Protein AF-A0ABD0PZM8-F1 (afdb_monomer_lite)

Foldseek 3Di:
DDFDPDQKDWDWDDDPPDPDIDIDIHGHDPDDPQQVVKAQLDCQQVNGQAIDTPQATHGDPQFDDRRRHHDLQRLQQDPVRDRLLPQADRDPSAGDGDADPVGAFDDRSSQDDPRDGDD

Sequence (119 aa):
RGCPKEKRKTFTIKPVGFKDTLQITVNFECECKCQAKTEPDSPVCHHGNGTYECGICLCNPGRLGPRCDPTEQDACTGPDKVVCSGRGDCVCGQCVCHNNDFGKVWGKSCLRYKGELCS

Organism: Cirrhinus mrigala (NCBI:txid683832)

pLDDT: mean 86.55, std 10.32, range [55.62, 97.69]

Secondary structure (DSSP, 8-state):
----SSSEEEEEE--TT-S--EEEEEE---S-GGGGG-BTT-TTTTTTSEEEETTEEEEPTTEETTTTEEPHHHHTB-TTSSBGGGSEEEETTEEEEPEETTEEEESTTS-EETTEE--

Radius of gyration: 27.92 Å; chains: 1; bounding box: 60×31×81 Å

InterPro domains:
  IPR015812 Integrin beta subunit [PTHR10082] (2-118)
  IPR032695 Integrin domain superfamily [SSF69179] (1-36)
  IPR040622 Integrin beta, epidermal growth factor-like domain 1 [PF18372] (34-63)
  IPR057073 Integrin beta, epidermal growth factor-like domain 2 [PF23105] (74-110)
  IPR057243 Integrins beta, I-EGF domain, conserved site [PS00243] (84-97)

Structure (mmCIF, N/CA/C/O backbone):
data_AF-A0ABD0PZM8-F1
#
_entry.id   AF-A0ABD0PZM8-F1
#
loop_
_atom_site.group_PDB
_atom_site.id
_atom_site.type_symbol
_atom_site.label_atom_id
_atom_site.label_alt_id
_atom_site.label_comp_id
_atom_site.label_asym_id
_atom_site.label_entity_id
_atom_site.label_seq_id
_atom_site.pdbx_PDB_ins_code
_atom_site.Cartn_x
_atom_site.Cartn_y
_atom_site.Cartn_z
_atom_site.occupancy
_atom_site.B_iso_or_equiv
_atom_site.auth_seq_id
_atom_site.auth_comp_id
_atom_site.auth_asym_id
_atom_site.auth_atom_id
_atom_site.pdbx_PDB_model_num
ATOM 1 N N . ARG A 1 1 ? -17.083 9.825 12.835 1.00 55.62 1 ARG A N 1
ATOM 2 C CA . ARG A 1 1 ? -17.409 8.431 12.444 1.00 55.62 1 ARG A CA 1
ATOM 3 C C . ARG A 1 1 ? -16.140 7.844 11.848 1.00 55.62 1 ARG A C 1
ATOM 5 O O . ARG A 1 1 ? -15.642 8.435 10.906 1.00 55.62 1 ARG A O 1
ATOM 12 N N . GLY A 1 2 ? -15.561 6.805 12.438 1.00 82.50 2 GLY A N 1
ATOM 13 C CA . GLY A 1 2 ? -14.290 6.239 11.979 1.00 82.50 2 GLY A CA 1
ATOM 14 C C . GLY A 1 2 ? -13.757 5.205 12.962 1.00 82.50 2 GLY A C 1
ATOM 15 O O . GLY A 1 2 ? -14.276 5.104 14.076 1.00 82.50 2 GLY A O 1
ATOM 16 N N . CYS A 1 3 ? -12.744 4.448 12.545 1.00 91.38 3 CYS A N 1
ATOM 17 C CA . CYS A 1 3 ? -12.079 3.496 13.422 1.00 91.38 3 CYS A CA 1
ATOM 18 C C . CYS A 1 3 ? -11.283 4.236 14.517 1.00 91.38 3 CYS A C 1
ATOM 20 O O . CYS A 1 3 ? -10.433 5.067 14.182 1.00 91.38 3 CYS A O 1
ATOM 22 N N . PRO A 1 4 ? -11.536 3.985 15.813 1.00 92.94 4 PRO A N 1
ATOM 23 C CA . PRO A 1 4 ? -10.731 4.559 16.884 1.00 92.94 4 PRO A CA 1
ATOM 24 C C . PRO A 1 4 ? -9.320 3.956 16.902 1.00 92.94 4 PRO A C 1
ATOM 26 O O . PRO A 1 4 ? -9.134 2.781 16.603 1.00 92.94 4 PRO A O 1
ATOM 29 N N . LYS A 1 5 ? -8.326 4.751 17.329 1.00 90.12 5 LYS A N 1
ATOM 30 C CA . LYS A 1 5 ? -6.940 4.273 17.521 1.00 90.12 5 LYS A CA 1
ATOM 31 C C . LYS A 1 5 ? -6.863 3.088 18.489 1.00 90.12 5 LYS A C 1
ATOM 33 O O . LYS A 1 5 ? -6.037 2.199 18.331 1.00 90.12 5 LYS A O 1
ATOM 38 N N . GLU A 1 6 ? -7.726 3.095 19.499 1.00 92.69 6 GLU A N 1
ATOM 39 C CA . GLU A 1 6 ? -7.807 2.053 20.513 1.00 92.69 6 GLU A CA 1
ATOM 40 C C . GLU A 1 6 ? -8.884 1.037 20.111 1.00 92.69 6 GLU A C 1
ATOM 42 O O . GLU A 1 6 ? -10.079 1.342 20.135 1.00 92.69 6 GLU A O 1
ATOM 47 N N . LYS A 1 7 ? -8.456 -0.168 19.716 1.00 92.69 7 LYS A N 1
ATOM 48 C CA . LYS A 1 7 ? -9.346 -1.220 19.190 1.00 92.69 7 LYS A CA 1
ATOM 49 C C . LYS A 1 7 ? -10.237 -1.868 20.244 1.00 92.69 7 LYS A C 1
ATOM 51 O O . LYS A 1 7 ? -11.181 -2.566 19.893 1.00 92.69 7 LYS A O 1
ATOM 56 N N . ARG A 1 8 ? -9.959 -1.654 21.526 1.00 95.69 8 ARG A N 1
ATOM 57 C CA . ARG A 1 8 ? -10.748 -2.200 22.624 1.00 95.69 8 ARG A CA 1
ATOM 58 C C . ARG A 1 8 ? -11.011 -1.107 23.635 1.00 95.69 8 ARG A C 1
ATOM 60 O O . ARG A 1 8 ? -10.074 -0.503 24.141 1.00 95.69 8 ARG A O 1
ATOM 67 N N . LYS A 1 9 ? -12.280 -0.879 23.949 1.00 94.88 9 LYS A N 1
ATOM 68 C CA . LYS A 1 9 ? -12.688 0.050 25.001 1.00 94.88 9 LYS A CA 1
ATOM 69 C C . LYS A 1 9 ? -13.611 -0.642 25.968 1.00 94.88 9 LYS A C 1
ATOM 71 O O . LYS A 1 9 ? -14.481 -1.404 25.564 1.00 94.88 9 LYS A O 1
ATOM 76 N N . THR A 1 10 ? -13.426 -0.342 27.240 1.00 97.12 10 THR A N 1
ATOM 77 C CA . THR A 1 10 ? -14.295 -0.844 28.293 1.00 97.12 10 THR A CA 1
ATOM 78 C C . THR A 1 10 ? -14.856 0.337 29.057 1.00 97.12 10 THR A C 1
ATOM 80 O O . THR A 1 10 ? -14.107 1.229 29.448 1.00 97.12 10 THR A O 1
ATOM 83 N N . PHE A 1 11 ? -16.169 0.355 29.247 1.00 95.50 11 PHE A N 1
ATOM 84 C CA . PHE A 1 11 ? -16.848 1.364 30.049 1.00 95.50 11 PHE A CA 1
ATOM 85 C C . PHE A 1 11 ? -17.912 0.710 30.922 1.00 95.50 11 PHE A C 1
ATOM 87 O O . PHE A 1 11 ? -18.333 -0.419 30.670 1.00 95.50 11 PHE A O 1
ATOM 94 N N . THR A 1 12 ? -18.337 1.427 31.955 1.00 96.75 12 THR A N 1
ATOM 95 C CA . THR A 1 12 ? -19.248 0.894 32.965 1.00 96.75 12 THR A CA 1
ATOM 96 C C . THR A 1 12 ? -20.512 1.731 33.018 1.00 96.75 12 THR A C 1
ATOM 98 O O . THR A 1 12 ? -20.449 2.956 33.100 1.00 96.75 12 THR A O 1
ATOM 101 N N . ILE A 1 13 ? -21.659 1.063 33.010 1.00 96.31 13 ILE A N 1
ATOM 102 C CA . ILE A 1 13 ? -22.956 1.667 33.295 1.00 96.31 13 ILE A CA 1
ATOM 103 C C . ILE A 1 13 ? -23.306 1.313 34.736 1.00 96.31 13 ILE A C 1
ATOM 105 O O . ILE A 1 13 ? -23.375 0.138 35.101 1.00 96.31 13 ILE A O 1
ATOM 109 N N . LYS A 1 14 ? -23.502 2.339 35.564 1.00 96.94 14 LYS A N 1
ATOM 110 C CA . LYS A 1 14 ? -23.854 2.189 36.975 1.00 96.94 14 LYS A CA 1
ATOM 111 C C . LYS A 1 14 ? -25.086 3.039 37.307 1.00 96.94 14 LYS A C 1
ATOM 113 O O . LYS A 1 14 ? -25.004 4.260 37.165 1.00 96.94 14 LYS A O 1
ATOM 118 N N . PRO A 1 15 ? -26.199 2.437 37.761 1.00 95.81 15 PRO A N 1
ATOM 119 C CA . PRO A 1 15 ? -27.338 3.194 38.258 1.00 95.81 15 PRO A CA 1
ATOM 120 C C . PRO A 1 15 ? -27.022 3.835 39.614 1.00 95.81 15 PRO A C 1
ATOM 122 O O . PRO A 1 15 ? -26.344 3.259 40.468 1.00 95.81 15 PRO A O 1
ATOM 125 N N . VAL A 1 16 ? -27.519 5.053 39.815 1.00 95.00 16 VAL A N 1
ATOM 126 C CA . VAL A 1 16 ? -27.320 5.795 41.065 1.00 95.00 16 VAL A CA 1
ATOM 127 C C . VAL A 1 16 ? -28.060 5.083 42.201 1.00 95.00 16 VAL A C 1
ATOM 129 O O . VAL A 1 16 ? -29.218 4.709 42.048 1.00 95.00 16 VAL A O 1
ATOM 132 N N . GLY A 1 17 ? -27.390 4.886 43.339 1.00 93.12 17 GLY A N 1
ATOM 133 C CA . GLY A 1 17 ? -27.976 4.249 44.526 1.00 93.12 17 GLY A CA 1
ATOM 134 C C . GLY A 1 17 ? -27.887 2.718 44.570 1.00 93.12 17 GLY A C 1
ATOM 135 O O . GLY A 1 17 ? -28.240 2.134 45.589 1.00 93.12 17 GLY A O 1
ATOM 136 N N . PHE A 1 18 ? -27.358 2.067 43.529 1.00 93.81 18 PHE A N 1
ATOM 137 C CA . PHE A 1 18 ? -27.159 0.614 43.493 1.00 93.81 18 PHE A CA 1
ATOM 138 C C . PHE A 1 18 ? -25.669 0.248 43.513 1.00 93.81 18 PHE A C 1
ATOM 140 O O . PHE A 1 18 ? -24.808 0.993 43.030 1.00 93.81 18 PHE A O 1
ATOM 147 N N . LYS A 1 19 ? -25.348 -0.908 44.112 1.00 92.88 19 LYS A N 1
ATOM 148 C CA . LYS A 1 19 ? -23.974 -1.441 44.131 1.00 92.88 19 LYS A CA 1
ATOM 149 C C . LYS A 1 19 ? -23.592 -2.090 42.805 1.00 92.88 19 LYS A C 1
ATOM 151 O O . LYS A 1 19 ? -22.420 -2.028 42.441 1.00 92.88 19 LYS A O 1
ATOM 156 N N . ASP A 1 20 ? -24.570 -2.663 42.112 1.00 94.56 20 ASP A N 1
ATOM 157 C CA . ASP A 1 20 ? -24.360 -3.390 40.867 1.00 94.56 20 ASP A CA 1
ATOM 158 C C . ASP A 1 20 ? -23.844 -2.479 39.752 1.00 94.56 20 ASP A C 1
ATOM 160 O O . ASP A 1 20 ? -24.169 -1.290 39.665 1.00 94.56 20 ASP A O 1
ATOM 164 N N . THR A 1 21 ? -23.017 -3.055 38.886 1.00 95.44 21 THR A N 1
ATOM 165 C CA . THR A 1 21 ? -22.404 -2.376 37.748 1.00 95.44 21 THR A CA 1
ATOM 166 C C . THR A 1 21 ? -22.432 -3.282 36.527 1.00 95.44 21 THR A C 1
ATOM 168 O O . THR A 1 21 ? -22.203 -4.486 36.620 1.00 95.44 21 THR A O 1
ATOM 171 N N . LEU A 1 22 ? -22.688 -2.696 35.358 1.00 96.19 22 LEU A N 1
ATOM 172 C CA . LEU A 1 22 ? -22.571 -3.383 34.078 1.00 96.19 22 LEU A CA 1
ATOM 173 C C . LEU A 1 22 ? -21.308 -2.900 33.374 1.00 96.19 22 LEU A C 1
ATOM 175 O O . LEU A 1 22 ? -21.210 -1.728 33.018 1.00 96.19 22 LEU A O 1
ATOM 179 N N . GLN A 1 23 ? -20.359 -3.800 33.148 1.00 96.88 23 GLN A N 1
ATOM 180 C CA . GLN A 1 23 ? -19.144 -3.507 32.398 1.00 96.88 23 GLN A CA 1
ATOM 181 C C . GLN A 1 23 ? -19.313 -3.953 30.943 1.00 96.88 23 GLN A C 1
ATOM 183 O O . GLN A 1 23 ? -19.562 -5.124 30.668 1.00 96.88 23 GLN A O 1
ATOM 188 N N . ILE A 1 24 ? -19.171 -3.017 30.008 1.00 97.69 24 ILE A N 1
ATOM 189 C CA . ILE A 1 24 ? -19.310 -3.252 28.571 1.00 97.69 24 ILE A CA 1
ATOM 190 C C . ILE A 1 24 ? -17.934 -3.134 27.935 1.00 97.69 24 ILE A C 1
ATOM 192 O O . ILE A 1 24 ? -17.292 -2.088 28.021 1.00 97.69 24 ILE A O 1
ATOM 196 N N . THR A 1 25 ? -17.499 -4.195 27.260 1.00 97.00 25 THR A N 1
ATOM 197 C CA . THR A 1 25 ? -16.303 -4.178 26.416 1.00 97.00 25 THR A CA 1
ATOM 198 C C . THR A 1 25 ? -16.715 -4.126 24.951 1.00 97.00 25 THR A C 1
ATOM 200 O O . THR A 1 25 ? -17.404 -5.013 24.458 1.00 97.00 25 THR A O 1
ATOM 203 N N . VAL A 1 26 ? -16.255 -3.095 24.251 1.00 95.94 26 VAL A N 1
ATOM 204 C CA . VAL A 1 26 ? -16.436 -2.904 22.814 1.00 95.94 26 VAL A CA 1
ATOM 205 C C . VAL A 1 26 ? -15.114 -3.185 22.117 1.00 95.94 26 VAL A C 1
ATOM 207 O O . VAL A 1 26 ? -14.100 -2.558 22.434 1.00 95.94 26 VAL A O 1
ATOM 210 N N . ASN A 1 27 ? -15.142 -4.103 21.155 1.00 94.69 27 ASN A N 1
ATOM 211 C CA . ASN A 1 27 ? -14.033 -4.368 20.248 1.00 94.69 27 ASN A CA 1
ATOM 212 C C . ASN A 1 27 ? -14.367 -3.763 18.880 1.00 94.69 27 ASN A C 1
ATOM 214 O O . ASN A 1 27 ? -15.431 -4.028 18.324 1.00 94.69 27 ASN A O 1
ATOM 218 N N . PHE A 1 28 ? -13.470 -2.938 18.354 1.00 93.88 28 PHE A N 1
ATOM 219 C CA . PHE A 1 28 ? -13.609 -2.294 17.056 1.00 93.88 28 PHE A CA 1
ATOM 220 C C . PHE A 1 28 ? -12.857 -3.112 16.004 1.00 93.88 28 PHE A C 1
ATOM 222 O O . PHE A 1 28 ? -11.625 -3.142 15.987 1.00 93.88 28 PHE A O 1
ATOM 229 N N . GLU A 1 29 ? -13.604 -3.768 15.120 1.00 92.38 29 GLU A N 1
ATOM 230 C CA . GLU A 1 29 ? -13.061 -4.516 13.984 1.00 92.38 29 GLU A CA 1
ATOM 231 C C . GLU A 1 29 ? -12.959 -3.602 12.764 1.00 92.38 29 GLU A C 1
ATOM 233 O O . GLU A 1 29 ? -13.939 -3.351 12.066 1.00 92.38 29 GLU A O 1
ATOM 238 N N . CYS A 1 30 ? -11.766 -3.060 12.538 1.00 91.94 30 CYS A N 1
ATOM 239 C CA . CYS A 1 30 ? -11.514 -2.119 11.444 1.00 91.94 30 CYS A CA 1
ATOM 240 C C . CYS A 1 30 ? -10.667 -2.698 10.316 1.00 91.94 30 CYS A C 1
ATOM 242 O O . CYS A 1 30 ? -10.519 -2.067 9.275 1.00 91.94 30 CYS A O 1
ATOM 244 N N . GLU A 1 31 ? -10.074 -3.861 10.557 1.00 91.56 31 GLU A N 1
ATOM 245 C CA . GLU A 1 31 ? -9.210 -4.548 9.612 1.00 91.56 31 GLU A CA 1
ATOM 246 C C . GLU A 1 31 ? -9.984 -5.670 8.936 1.00 91.56 31 GLU A C 1
ATOM 248 O O . GLU A 1 31 ? -10.817 -6.348 9.546 1.00 91.56 31 GLU A O 1
ATOM 253 N N . CYS A 1 32 ? -9.6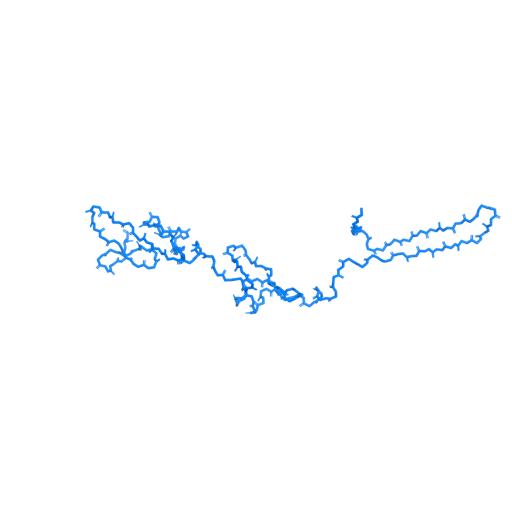80 -5.891 7.665 1.00 92.38 32 CYS A N 1
ATOM 254 C CA . CYS A 1 32 ? -10.215 -7.015 6.925 1.00 92.38 32 CYS A CA 1
ATOM 255 C C . CYS A 1 32 ? -9.397 -8.265 7.262 1.00 92.38 32 CYS A C 1
ATOM 257 O O . CYS A 1 32 ? -8.169 -8.246 7.255 1.00 92.38 32 CYS A O 1
ATOM 259 N N . LYS A 1 33 ? -10.062 -9.408 7.467 1.00 94.06 33 LYS A N 1
ATOM 260 C CA . LYS A 1 33 ? -9.385 -10.682 7.789 1.00 94.06 33 LYS A CA 1
ATOM 261 C C . LYS A 1 33 ? -8.335 -11.100 6.747 1.00 94.06 33 LYS A C 1
ATOM 263 O O . LYS A 1 33 ? -7.393 -11.811 7.079 1.00 94.06 33 LYS A O 1
ATOM 268 N N . CYS A 1 34 ? -8.488 -10.672 5.493 1.00 95.00 34 CYS A N 1
ATOM 269 C CA . CYS A 1 34 ? -7.526 -10.932 4.422 1.00 95.00 34 CYS A CA 1
ATOM 270 C C . CYS A 1 34 ? -6.205 -10.158 4.569 1.00 95.00 34 CYS A C 1
ATOM 272 O O . CYS A 1 34 ? -5.207 -10.623 4.032 1.00 95.00 34 CYS A O 1
ATOM 274 N N . GLN A 1 35 ? -6.164 -9.061 5.336 1.00 94.06 35 GLN A N 1
ATOM 275 C CA . GLN A 1 35 ? -4.933 -8.298 5.600 1.00 94.06 35 GLN A CA 1
ATOM 276 C C . GLN A 1 35 ? -3.926 -9.103 6.432 1.00 94.06 35 GLN A C 1
ATOM 278 O O . GLN A 1 35 ? -2.724 -8.900 6.346 1.00 94.06 35 GLN A O 1
ATOM 283 N N . ALA A 1 36 ? -4.393 -10.102 7.189 1.00 93.56 36 ALA A N 1
ATOM 284 C CA . ALA A 1 36 ? -3.509 -11.045 7.875 1.00 93.56 36 ALA A CA 1
ATOM 285 C C . ALA A 1 36 ? -2.732 -11.964 6.909 1.00 93.56 36 ALA A C 1
ATOM 287 O O . ALA A 1 36 ? -1.799 -12.641 7.328 1.00 93.56 36 ALA A O 1
ATOM 288 N N . LYS A 1 37 ? -3.135 -12.019 5.632 1.00 95.19 37 LYS A N 1
ATOM 289 C CA . LYS A 1 37 ? -2.501 -12.813 4.569 1.00 95.19 37 LYS A CA 1
ATOM 290 C C . LYS A 1 37 ? -1.746 -11.938 3.566 1.00 95.19 37 LYS A C 1
ATOM 292 O O . LYS A 1 37 ? -1.499 -12.387 2.451 1.00 95.19 37 LYS A O 1
ATOM 297 N N . THR A 1 38 ? -1.451 -10.693 3.931 1.00 96.56 38 THR A N 1
ATOM 298 C CA . THR A 1 38 ? -0.697 -9.784 3.074 1.00 96.56 38 THR A CA 1
ATOM 299 C C . THR A 1 38 ? 0.680 -10.369 2.769 1.00 96.56 38 THR A C 1
ATOM 301 O O . THR A 1 38 ? 1.396 -10.801 3.672 1.00 96.56 38 THR A O 1
ATOM 304 N N . GLU A 1 39 ? 1.039 -10.376 1.489 1.00 97.38 39 GLU A N 1
ATOM 305 C CA . GLU A 1 39 ? 2.323 -10.864 0.995 1.00 97.38 39 GLU A CA 1
ATOM 306 C C . GLU A 1 39 ? 3.139 -9.669 0.473 1.00 97.38 39 GLU A C 1
ATOM 308 O O . GLU A 1 39 ? 2.870 -9.180 -0.631 1.00 97.38 39 GLU A O 1
ATOM 313 N N . PRO A 1 40 ? 4.087 -9.136 1.264 1.00 96.56 40 PRO A N 1
ATOM 314 C CA . PRO A 1 40 ? 5.014 -8.119 0.779 1.00 96.56 40 PRO A CA 1
ATOM 315 C C . PRO A 1 40 ? 5.920 -8.699 -0.310 1.00 96.56 40 PRO A C 1
ATOM 317 O O . PRO A 1 40 ? 6.221 -9.891 -0.292 1.00 96.56 40 PRO A O 1
ATOM 320 N N . ASP A 1 41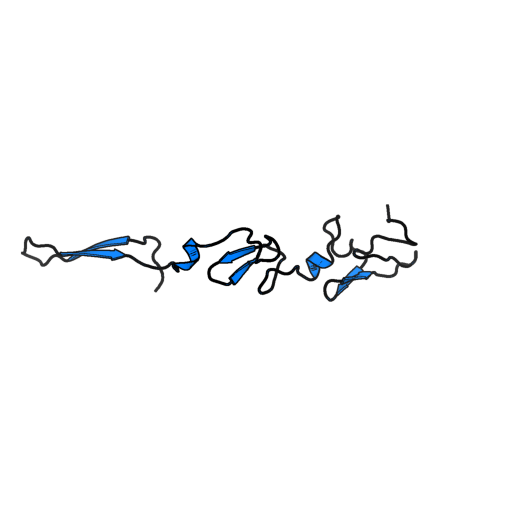 ? 6.331 -7.852 -1.257 1.00 96.25 41 ASP A N 1
ATOM 321 C CA . ASP A 1 41 ? 7.145 -8.239 -2.418 1.00 96.25 41 ASP A CA 1
ATOM 322 C C . ASP A 1 41 ? 6.602 -9.494 -3.130 1.00 96.25 41 ASP A C 1
ATOM 324 O O . ASP A 1 41 ? 7.343 -10.387 -3.549 1.00 96.25 41 ASP A O 1
ATOM 328 N N . SER A 1 42 ? 5.276 -9.552 -3.293 1.00 96.88 42 SER A N 1
ATOM 329 C CA . SER A 1 42 ? 4.595 -10.720 -3.846 1.00 96.88 42 SER A CA 1
ATOM 330 C C . SER A 1 42 ? 5.002 -10.971 -5.302 1.00 96.88 42 SER A C 1
ATOM 332 O O . SER A 1 42 ? 5.008 -10.043 -6.126 1.00 96.88 42 SER A O 1
ATOM 334 N N . PRO A 1 43 ? 5.246 -12.237 -5.694 1.00 95.75 43 PRO A N 1
ATOM 335 C CA . PRO A 1 43 ? 5.531 -12.589 -7.081 1.00 95.75 43 PRO A CA 1
ATOM 336 C C . PRO A 1 43 ? 4.367 -12.260 -8.030 1.00 95.75 43 PRO A C 1
ATOM 338 O O . PRO A 1 43 ? 4.593 -12.064 -9.225 1.00 95.75 43 PRO A O 1
ATOM 341 N N . VAL A 1 44 ? 3.137 -12.156 -7.510 1.00 95.50 44 VAL A N 1
ATOM 342 C CA . VAL A 1 44 ? 1.932 -11.795 -8.277 1.00 95.50 44 VAL A CA 1
ATOM 343 C C . VAL A 1 44 ? 1.973 -10.332 -8.735 1.00 95.50 44 VAL A C 1
ATOM 345 O O . VAL A 1 44 ? 1.484 -10.007 -9.820 1.00 95.50 44 VAL A O 1
ATOM 348 N N . CYS A 1 45 ? 2.596 -9.459 -7.943 1.00 96.25 45 CYS A N 1
ATOM 349 C CA . CYS A 1 45 ? 2.701 -8.024 -8.195 1.00 96.25 45 CYS A CA 1
ATOM 350 C C . CYS A 1 45 ? 3.991 -7.699 -8.959 1.00 96.25 45 CYS A C 1
ATOM 352 O O . CYS A 1 45 ? 4.905 -7.068 -8.427 1.00 96.25 45 CYS A O 1
ATOM 354 N N . HIS A 1 46 ? 4.083 -8.190 -10.200 1.00 93.38 46 HIS A N 1
ATOM 355 C CA . HIS A 1 46 ? 5.233 -8.013 -11.094 1.00 93.38 46 HIS A CA 1
ATOM 356 C C . HIS A 1 46 ? 6.547 -8.456 -10.423 1.00 93.38 46 HIS A C 1
ATOM 358 O O . HIS A 1 46 ? 7.475 -7.670 -10.240 1.00 93.38 46 HIS A O 1
ATOM 364 N N . HIS A 1 47 ? 6.631 -9.734 -10.037 1.00 93.75 47 HIS A N 1
ATOM 365 C CA . HIS A 1 47 ? 7.852 -10.342 -9.489 1.00 93.75 47 HIS A CA 1
ATOM 366 C C . HIS A 1 47 ? 8.441 -9.584 -8.281 1.00 93.75 47 HIS A C 1
ATOM 368 O O . HIS A 1 47 ? 9.646 -9.349 -8.226 1.00 93.75 47 HIS A O 1
ATOM 374 N N . GLY A 1 48 ? 7.590 -9.170 -7.340 1.00 95.31 48 GLY A N 1
ATOM 375 C CA . GLY A 1 48 ? 8.012 -8.485 -6.116 1.00 95.31 48 GLY A CA 1
ATOM 376 C C . GLY A 1 48 ? 8.115 -6.966 -6.218 1.00 95.31 48 GLY A C 1
ATOM 377 O O . GLY A 1 48 ? 8.852 -6.342 -5.468 1.00 95.31 48 GLY A O 1
ATOM 378 N N . ASN A 1 49 ? 7.380 -6.343 -7.139 1.00 94.56 49 ASN A N 1
ATOM 379 C CA . ASN A 1 49 ? 7.303 -4.883 -7.260 1.00 94.56 49 ASN A CA 1
ATOM 380 C C . ASN A 1 49 ? 6.073 -4.284 -6.548 1.00 94.56 49 ASN A C 1
ATOM 382 O O . ASN A 1 49 ? 5.644 -3.166 -6.851 1.00 94.56 49 ASN A O 1
ATOM 386 N N . GLY A 1 50 ? 5.504 -5.020 -5.597 1.00 96.50 50 GLY A N 1
ATOM 387 C CA . GLY A 1 50 ? 4.409 -4.557 -4.762 1.00 96.50 50 GLY A CA 1
ATOM 388 C C . GLY A 1 50 ? 3.963 -5.605 -3.750 1.00 96.50 50 GLY A C 1
ATOM 389 O O . GLY A 1 50 ? 4.379 -6.763 -3.787 1.00 96.50 50 GLY A O 1
ATOM 390 N N . THR A 1 51 ? 3.075 -5.179 -2.865 1.00 97.62 51 THR A N 1
ATOM 391 C CA . THR A 1 51 ? 2.493 -5.996 -1.803 1.00 97.62 51 THR A CA 1
ATOM 392 C C . THR A 1 51 ? 1.122 -6.502 -2.235 1.00 97.62 51 THR A C 1
ATOM 394 O O . THR A 1 51 ? 0.256 -5.704 -2.591 1.00 97.62 51 THR A O 1
ATOM 397 N N . TYR A 1 52 ? 0.897 -7.815 -2.198 1.00 97.25 52 TYR A N 1
ATOM 398 C CA . TYR A 1 52 ? -0.411 -8.393 -2.501 1.00 97.25 52 TYR A CA 1
ATOM 399 C C . TYR A 1 52 ? -1.270 -8.438 -1.236 1.00 97.25 52 TYR A C 1
ATOM 401 O O . TYR A 1 52 ? -0.965 -9.158 -0.286 1.00 97.25 52 TYR A O 1
ATOM 409 N N . GLU A 1 53 ? -2.356 -7.669 -1.219 1.00 97.50 53 GLU A N 1
ATOM 410 C CA . GLU A 1 53 ? -3.260 -7.543 -0.076 1.00 97.50 53 GLU A CA 1
ATOM 411 C C . GLU A 1 53 ? -4.711 -7.679 -0.539 1.00 97.50 53 GLU A C 1
ATOM 413 O O . GLU A 1 53 ? -5.167 -6.960 -1.422 1.00 97.50 53 GLU A O 1
ATOM 418 N N . CYS A 1 54 ? -5.462 -8.611 0.055 1.00 96.12 54 CYS A N 1
ATOM 419 C CA . CYS A 1 54 ? -6.906 -8.760 -0.177 1.00 96.12 54 CYS A CA 1
ATOM 420 C C . CYS A 1 54 ? -7.347 -8.851 -1.659 1.00 96.12 54 CYS A C 1
ATOM 422 O O . CYS A 1 54 ? -8.475 -8.485 -1.984 1.00 96.12 54 CYS A O 1
ATOM 424 N N . GLY A 1 55 ? -6.497 -9.370 -2.551 1.00 95.00 55 GLY A N 1
ATOM 425 C CA . GLY A 1 55 ? -6.817 -9.522 -3.977 1.00 95.00 55 GLY A CA 1
ATOM 426 C C . GLY A 1 55 ? -6.310 -8.398 -4.881 1.00 95.00 55 GLY A C 1
ATOM 427 O O . GLY A 1 55 ? -6.516 -8.467 -6.091 1.00 95.00 55 GLY A O 1
ATOM 428 N N . ILE A 1 56 ? -5.648 -7.384 -4.322 1.00 96.38 56 ILE A N 1
ATOM 429 C CA . ILE A 1 56 ? -5.080 -6.256 -5.066 1.00 96.38 56 ILE A CA 1
ATOM 430 C C . ILE A 1 56 ? -3.574 -6.133 -4.821 1.00 96.38 56 ILE A C 1
ATOM 432 O O . ILE A 1 56 ? -3.063 -6.574 -3.793 1.00 96.38 56 ILE A O 1
ATOM 436 N N . CYS A 1 57 ? -2.869 -5.508 -5.762 1.00 97.12 57 CYS A N 1
ATOM 437 C CA . CYS A 1 57 ? -1.462 -5.158 -5.609 1.00 97.12 57 CYS A CA 1
ATOM 438 C C . CYS A 1 57 ? -1.306 -3.699 -5.161 1.00 97.12 57 CYS A C 1
ATOM 440 O O . CYS A 1 57 ? -1.723 -2.775 -5.860 1.00 97.12 57 CYS A O 1
ATOM 442 N N . LEU A 1 58 ? -0.678 -3.494 -4.005 1.00 96.62 58 LEU A N 1
ATOM 443 C CA . LEU A 1 58 ? -0.214 -2.200 -3.513 1.00 96.62 58 LEU A CA 1
ATOM 444 C C . LEU A 1 58 ? 1.206 -1.971 -4.043 1.00 96.62 58 LEU A C 1
ATOM 446 O O . LEU A 1 58 ? 2.168 -2.552 -3.543 1.00 96.62 58 LEU A O 1
ATOM 450 N N . CYS A 1 59 ? 1.322 -1.184 -5.108 1.00 95.81 59 CYS A N 1
ATOM 451 C CA . CYS A 1 59 ? 2.553 -1.078 -5.886 1.00 95.81 59 CYS A CA 1
ATOM 452 C C . CYS A 1 59 ? 3.635 -0.213 -5.241 1.00 95.81 59 CYS A C 1
ATOM 454 O O . CYS A 1 59 ? 3.349 0.807 -4.611 1.00 95.81 59 CYS A O 1
ATOM 456 N N . ASN A 1 60 ? 4.891 -0.596 -5.478 1.00 92.94 60 ASN A N 1
ATOM 457 C CA . ASN A 1 60 ? 6.046 0.230 -5.145 1.00 92.94 60 ASN A CA 1
ATOM 458 C C . ASN A 1 60 ? 6.045 1.529 -5.982 1.00 92.94 60 ASN A C 1
ATOM 460 O O . ASN A 1 60 ? 5.455 1.567 -7.068 1.00 92.94 60 ASN A O 1
ATOM 464 N N . PRO A 1 61 ? 6.712 2.603 -5.519 1.00 86.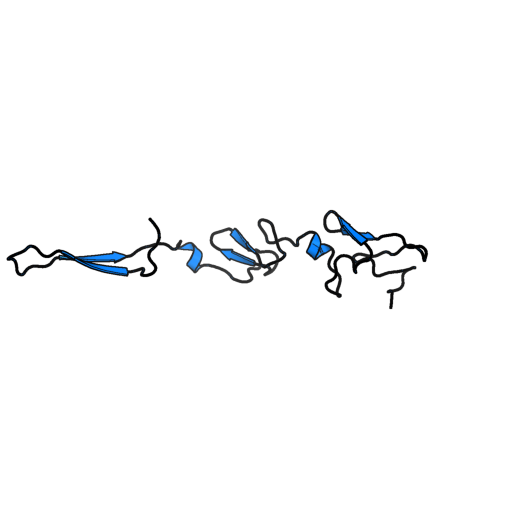69 61 PRO A N 1
ATOM 465 C CA . PRO A 1 61 ? 6.827 3.844 -6.286 1.00 86.69 61 PRO A CA 1
ATO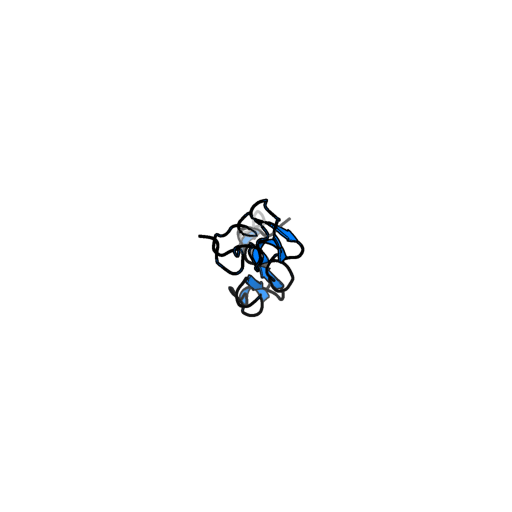M 466 C C . PRO A 1 61 ? 7.363 3.601 -7.708 1.00 86.69 61 PRO A C 1
ATOM 468 O O . PRO A 1 61 ? 8.284 2.810 -7.888 1.00 86.69 61 PRO A O 1
ATOM 471 N N . GLY A 1 62 ? 6.789 4.276 -8.710 1.00 80.62 62 GLY A N 1
ATOM 472 C CA . GLY A 1 62 ? 7.162 4.114 -10.130 1.00 80.62 62 GLY A CA 1
ATOM 473 C C . GLY A 1 62 ? 6.428 2.985 -10.868 1.00 80.62 62 GLY A C 1
ATOM 474 O O . GLY A 1 62 ? 6.523 2.868 -12.087 1.00 80.62 62 GLY A O 1
ATOM 475 N N . ARG A 1 63 ? 5.619 2.185 -10.167 1.00 87.44 63 ARG A N 1
ATOM 476 C CA . ARG A 1 63 ? 4.817 1.103 -10.753 1.00 87.44 63 ARG A CA 1
ATOM 477 C C . ARG A 1 63 ? 3.335 1.436 -10.710 1.00 87.44 63 ARG A C 1
ATOM 479 O O . ARG A 1 63 ? 2.852 1.992 -9.727 1.00 87.44 63 ARG A O 1
ATOM 486 N N . LEU A 1 64 ? 2.603 1.077 -11.760 1.00 87.50 64 LEU A N 1
ATOM 487 C CA . LEU A 1 64 ? 1.168 1.344 -11.875 1.00 87.50 64 LEU A CA 1
ATOM 488 C C . LEU A 1 64 ? 0.420 0.129 -12.434 1.00 87.50 64 LEU A C 1
ATOM 490 O O . LEU A 1 64 ? 1.009 -0.819 -12.944 1.00 87.50 64 LEU A O 1
ATOM 494 N N . GLY A 1 65 ? -0.907 0.170 -12.341 1.00 89.50 65 GLY A N 1
ATOM 495 C CA . GLY A 1 65 ? -1.776 -0.877 -12.871 1.00 89.50 65 GLY A CA 1
ATOM 496 C C . GLY A 1 65 ? -2.024 -2.035 -11.896 1.00 89.50 65 GLY A C 1
ATOM 497 O O . GLY A 1 65 ? -1.464 -2.081 -10.801 1.00 89.50 65 GLY A O 1
ATOM 498 N N . PRO A 1 66 ? -2.889 -2.988 -12.281 1.00 92.19 66 PRO A N 1
ATOM 499 C CA . PRO A 1 66 ? -3.391 -4.035 -11.389 1.00 92.19 66 PRO A CA 1
ATOM 500 C C . PRO A 1 66 ? -2.321 -5.041 -10.947 1.00 92.19 66 PRO A C 1
ATOM 502 O O . PRO A 1 66 ? -2.532 -5.754 -9.969 1.00 92.19 66 PRO A O 1
ATOM 505 N N . ARG A 1 67 ? -1.192 -5.118 -11.664 1.00 93.44 67 ARG A N 1
ATOM 506 C CA . ARG A 1 67 ? -0.069 -6.012 -11.355 1.00 93.44 67 ARG A CA 1
ATOM 507 C C . ARG A 1 67 ? 1.248 -5.283 -11.105 1.00 93.44 67 ARG A C 1
ATOM 509 O O . ARG A 1 67 ? 2.264 -5.953 -11.008 1.00 93.44 67 ARG A O 1
ATOM 516 N N . CYS A 1 68 ? 1.240 -3.960 -10.934 1.00 93.19 68 CYS A N 1
ATOM 517 C CA . CYS A 1 68 ? 2.456 -3.154 -10.745 1.00 93.19 68 CYS A CA 1
ATOM 518 C C . CYS A 1 68 ? 3.409 -3.201 -11.942 1.00 93.19 68 CYS A C 1
ATOM 520 O O . CYS A 1 68 ? 4.625 -3.367 -11.806 1.00 93.19 68 CYS A O 1
ATOM 522 N N . ASP A 1 69 ? 2.837 -3.023 -13.126 1.00 87.88 69 ASP A N 1
ATOM 523 C CA . ASP A 1 69 ? 3.588 -2.899 -14.361 1.00 87.88 69 ASP A CA 1
ATOM 524 C C . ASP A 1 69 ? 4.494 -1.650 -14.312 1.00 87.88 69 ASP A C 1
ATOM 526 O O . ASP A 1 69 ? 4.194 -0.671 -13.612 1.00 87.88 69 ASP A O 1
ATOM 530 N N . PRO A 1 70 ? 5.657 -1.682 -14.987 1.00 81.06 70 PRO A N 1
ATOM 531 C CA . PRO A 1 70 ? 6.539 -0.526 -15.061 1.00 81.06 70 PRO A CA 1
ATOM 532 C C . PRO A 1 70 ? 5.820 0.642 -15.734 1.00 81.06 70 PRO A C 1
ATOM 534 O O . PRO A 1 70 ? 5.144 0.464 -16.747 1.00 81.06 70 PRO A O 1
ATOM 537 N N . THR A 1 71 ? 5.978 1.841 -15.176 1.00 76.19 71 THR A N 1
ATOM 538 C CA . THR A 1 71 ? 5.487 3.056 -15.828 1.00 76.19 71 THR A CA 1
ATOM 539 C C . THR A 1 71 ? 6.265 3.352 -17.102 1.00 76.19 71 THR A C 1
ATOM 541 O O . THR A 1 71 ? 7.401 2.907 -17.284 1.00 76.19 71 THR A O 1
ATOM 544 N N . GLU A 1 72 ? 5.658 4.145 -17.985 1.00 70.50 72 GLU A N 1
ATOM 545 C CA . GLU A 1 72 ? 6.309 4.587 -19.216 1.00 70.50 72 GLU A CA 1
ATOM 546 C C . GLU A 1 72 ? 7.643 5.294 -18.925 1.00 70.50 72 GLU A C 1
ATOM 548 O O . GLU A 1 72 ? 8.650 4.965 -19.548 1.00 70.50 72 GLU A O 1
ATOM 553 N N . GLN A 1 73 ? 7.695 6.174 -17.915 1.00 67.75 73 GLN A N 1
ATOM 554 C CA . GLN A 1 73 ? 8.947 6.809 -17.487 1.00 67.75 73 GLN A CA 1
ATOM 555 C C . GLN A 1 73 ? 10.020 5.801 -17.046 1.00 67.75 73 GLN A C 1
ATOM 557 O O . GLN A 1 73 ? 11.178 5.943 -17.447 1.00 67.75 73 GLN A O 1
ATOM 562 N N . ASP A 1 74 ? 9.671 4.776 -16.264 1.00 69.94 74 ASP A N 1
ATOM 563 C CA . ASP A 1 74 ? 10.638 3.761 -15.824 1.00 69.94 74 ASP A CA 1
ATOM 564 C C . ASP A 1 74 ? 11.155 2.917 -16.996 1.00 69.94 74 ASP A C 1
ATOM 566 O O . ASP A 1 74 ? 12.338 2.577 -17.048 1.00 69.94 74 ASP A O 1
ATOM 570 N N . ALA A 1 75 ? 10.307 2.622 -17.986 1.00 71.75 75 ALA A N 1
ATOM 571 C CA . ALA A 1 75 ? 10.715 1.899 -19.191 1.00 71.75 75 ALA A CA 1
ATOM 572 C C . ALA A 1 75 ? 11.758 2.669 -20.029 1.00 71.75 75 ALA A C 1
ATOM 574 O O . ALA A 1 75 ? 12.593 2.051 -20.703 1.00 71.75 75 ALA A O 1
ATOM 575 N N . CYS A 1 76 ? 11.725 4.001 -19.942 1.00 75.94 76 CYS A N 1
ATOM 576 C CA . CYS A 1 76 ? 12.618 4.939 -20.616 1.00 75.94 76 CYS A CA 1
ATOM 577 C C . CYS A 1 76 ? 13.841 5.354 -19.784 1.00 75.94 76 CYS A C 1
ATOM 579 O O . CYS A 1 76 ? 14.694 6.092 -20.279 1.00 75.94 76 CYS A O 1
ATOM 581 N N . THR A 1 77 ? 13.937 4.933 -18.522 1.00 77.06 77 THR A N 1
ATOM 582 C CA . THR A 1 77 ? 15.015 5.370 -17.630 1.00 77.06 77 THR A CA 1
ATOM 583 C C . THR A 1 77 ? 16.270 4.531 -17.866 1.00 77.06 77 THR A C 1
ATOM 585 O O . THR A 1 77 ? 16.255 3.303 -17.762 1.00 77.06 77 THR A O 1
ATOM 588 N N . GLY A 1 78 ? 17.364 5.202 -18.237 1.00 71.94 78 GLY A N 1
ATOM 589 C CA . GLY A 1 78 ? 18.658 4.572 -18.476 1.00 71.94 78 GLY A CA 1
ATOM 590 C C . GLY A 1 78 ? 19.390 4.172 -17.184 1.00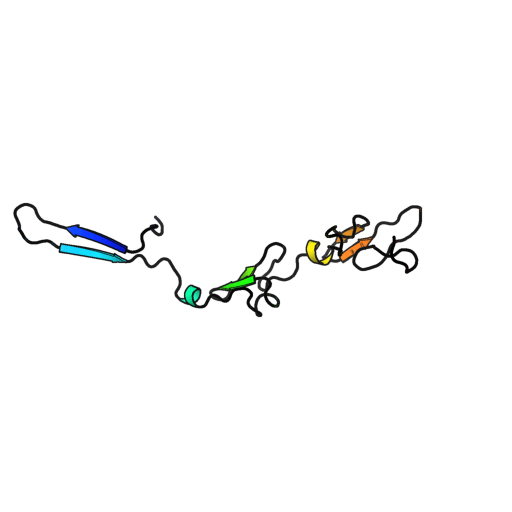 71.94 78 GLY A C 1
ATOM 591 O O . GLY A 1 78 ? 18.941 4.480 -16.077 1.00 71.94 78 GLY A O 1
ATOM 592 N N . PRO A 1 79 ? 20.549 3.495 -17.292 1.00 71.00 79 PRO A N 1
ATOM 593 C CA . PRO A 1 79 ? 21.390 3.149 -16.137 1.00 71.00 79 PRO A CA 1
ATOM 594 C C . PRO A 1 79 ? 21.899 4.379 -15.359 1.00 71.00 79 PRO A C 1
ATOM 596 O O . PRO A 1 79 ? 22.226 4.277 -14.180 1.00 71.00 79 PRO A O 1
ATOM 599 N N . ASP A 1 80 ? 21.920 5.543 -16.004 1.00 74.31 80 ASP A N 1
ATOM 600 C CA . ASP A 1 80 ? 22.204 6.867 -15.445 1.00 74.31 80 ASP A CA 1
ATOM 601 C C . ASP A 1 80 ? 21.038 7.460 -14.631 1.00 74.31 80 ASP A C 1
ATOM 603 O O . ASP A 1 80 ? 21.169 8.554 -14.085 1.00 74.31 80 ASP A O 1
ATOM 607 N N . LYS A 1 81 ? 19.908 6.746 -14.517 1.00 78.00 81 LYS A N 1
ATOM 608 C CA . LYS A 1 81 ? 18.655 7.207 -13.891 1.00 78.00 81 LYS A CA 1
ATOM 609 C C . LYS A 1 81 ? 18.046 8.443 -14.559 1.00 78.00 81 LYS A C 1
ATOM 611 O O . LYS A 1 81 ? 17.178 9.091 -13.977 1.00 78.00 81 LYS A O 1
ATOM 616 N N . VAL A 1 82 ? 18.472 8.759 -15.780 1.00 82.25 82 VAL A N 1
ATOM 617 C CA . VAL A 1 82 ? 17.922 9.855 -16.574 1.00 82.25 82 VAL A CA 1
ATOM 618 C C . VAL A 1 82 ? 17.023 9.265 -17.655 1.00 82.25 82 VAL A C 1
ATOM 620 O O . VAL A 1 82 ? 17.377 8.302 -18.339 1.00 82.25 82 VAL A O 1
ATOM 623 N N . VAL A 1 83 ? 15.836 9.847 -17.813 1.00 83.00 83 VAL A N 1
ATOM 624 C CA . VAL A 1 83 ? 14.897 9.463 -18.871 1.00 83.00 83 VAL A CA 1
ATOM 625 C C . VAL A 1 83 ? 15.558 9.703 -20.228 1.00 83.00 83 VAL A C 1
ATOM 627 O O . VAL A 1 83 ? 16.010 10.811 -20.519 1.00 83.00 83 VAL A O 1
ATOM 630 N N . CYS A 1 84 ? 15.664 8.644 -21.032 1.00 83.88 84 CYS A N 1
ATOM 631 C CA . CYS A 1 84 ? 16.296 8.645 -22.353 1.00 83.88 84 CYS A CA 1
ATOM 632 C C . CYS A 1 84 ? 17.701 9.268 -22.372 1.00 83.88 84 CYS A C 1
ATOM 634 O O . CYS A 1 84 ? 18.102 9.872 -23.371 1.00 83.88 84 CYS A O 1
ATOM 636 N N . SER A 1 85 ? 18.417 9.179 -21.242 1.00 85.31 85 SER A N 1
ATOM 637 C CA . SER A 1 85 ? 19.728 9.801 -21.019 1.00 85.31 85 SER A CA 1
ATOM 638 C C . SER A 1 85 ? 19.786 11.293 -21.385 1.00 85.31 85 SER A C 1
ATOM 640 O O . SER A 1 85 ? 20.832 11.805 -21.781 1.00 85.31 85 SER A O 1
ATOM 642 N N . GLY A 1 86 ? 18.643 11.990 -21.299 1.00 86.00 86 GLY A N 1
ATOM 643 C CA . GLY A 1 86 ? 18.490 13.405 -21.650 1.00 86.00 86 GLY A CA 1
ATOM 644 C C . GLY A 1 86 ? 18.601 13.712 -23.148 1.00 86.00 86 GLY A C 1
ATOM 645 O O . GLY A 1 86 ? 18.746 14.872 -23.520 1.00 86.00 86 GLY A O 1
ATOM 646 N N . ARG A 1 87 ? 18.574 12.686 -24.008 1.00 86.94 87 ARG A N 1
ATOM 647 C CA . ARG A 1 87 ? 18.788 12.784 -25.466 1.00 86.94 87 ARG A CA 1
ATOM 648 C C . ARG A 1 87 ? 17.547 12.398 -26.273 1.00 86.94 87 ARG A C 1
ATOM 650 O O . ARG A 1 87 ? 17.652 12.059 -27.452 1.00 86.94 87 ARG A O 1
ATOM 657 N N . GLY A 1 88 ? 16.386 12.373 -25.635 1.00 87.75 88 GLY A N 1
ATOM 658 C CA . GLY A 1 88 ? 15.132 11.990 -26.259 1.00 87.75 88 GLY A CA 1
ATOM 659 C C . GLY A 1 88 ? 13.947 12.174 -25.328 1.00 87.75 88 GLY A C 1
ATOM 660 O O . GLY A 1 88 ? 14.116 12.411 -24.132 1.00 87.75 88 GLY A O 1
ATOM 661 N N . ASP A 1 89 ? 12.759 12.006 -25.890 1.00 86.88 89 ASP A N 1
ATOM 662 C CA . ASP A 1 89 ? 11.498 12.057 -25.159 1.00 86.88 89 ASP A CA 1
ATOM 663 C C . ASP A 1 89 ? 10.971 10.644 -24.917 1.00 86.88 89 ASP A C 1
ATOM 665 O O . ASP A 1 89 ? 11.052 9.775 -25.788 1.00 86.88 89 ASP A O 1
ATOM 669 N N . CYS A 1 90 ? 10.406 10.405 -23.736 1.00 84.56 90 CYS A N 1
ATOM 670 C CA . CYS A 1 90 ? 9.719 9.153 -23.454 1.00 84.56 90 CYS A CA 1
ATOM 671 C C . CYS A 1 90 ? 8.276 9.230 -23.954 1.00 84.56 90 CYS A C 1
ATOM 673 O O . CYS A 1 90 ? 7.477 10.004 -23.428 1.00 84.56 90 CYS A O 1
ATOM 675 N N . VAL A 1 91 ? 7.945 8.422 -24.958 1.00 79.25 91 VAL A N 1
ATOM 676 C CA . VAL A 1 91 ? 6.609 8.350 -25.554 1.00 79.25 91 VAL A CA 1
ATOM 677 C C . VAL A 1 91 ? 6.148 6.899 -25.513 1.00 79.25 91 VAL A C 1
ATOM 679 O O . VAL A 1 91 ? 6.806 6.026 -26.077 1.00 79.25 91 VAL A O 1
ATOM 682 N N . CYS A 1 92 ? 5.032 6.620 -24.835 1.00 70.56 92 CYS A N 1
ATOM 683 C CA . CYS A 1 92 ? 4.464 5.271 -24.726 1.00 70.56 92 CYS A CA 1
ATOM 684 C C . CYS A 1 92 ? 5.448 4.227 -24.155 1.00 70.56 92 CYS A C 1
ATOM 686 O O . CYS A 1 92 ? 5.491 3.079 -24.600 1.00 70.56 92 CYS A O 1
ATOM 688 N N . GLY A 1 93 ? 6.297 4.636 -23.206 1.00 74.12 93 GLY A N 1
ATOM 689 C CA . GLY A 1 93 ? 7.315 3.772 -22.593 1.00 74.12 93 GLY A CA 1
ATOM 690 C C . GLY A 1 93 ? 8.509 3.437 -23.492 1.00 74.12 93 GLY A C 1
ATOM 691 O O . GLY A 1 93 ? 9.270 2.514 -23.191 1.00 74.12 93 GLY A O 1
ATOM 692 N N . GLN A 1 94 ? 8.689 4.168 -24.594 1.00 79.19 94 GLN A N 1
ATOM 693 C CA . GLN A 1 94 ? 9.846 4.061 -25.478 1.00 79.19 94 GLN A CA 1
ATOM 694 C C . GLN A 1 94 ? 10.529 5.416 -25.651 1.00 79.19 94 GLN A C 1
ATOM 696 O O . GLN A 1 94 ? 9.878 6.453 -25.759 1.00 79.19 94 GLN A O 1
ATOM 701 N N . CYS A 1 95 ? 11.860 5.405 -25.714 1.00 85.12 95 CYS A N 1
ATOM 702 C CA . CYS A 1 95 ? 12.625 6.612 -25.987 1.00 85.12 95 CYS A CA 1
ATOM 703 C C . CYS A 1 95 ? 12.626 6.953 -27.477 1.00 85.12 95 CYS A C 1
ATOM 705 O O . CYS A 1 95 ? 13.142 6.197 -28.303 1.00 85.12 95 CYS A O 1
ATOM 707 N N . VAL A 1 96 ? 12.108 8.134 -27.801 1.00 88.00 96 VAL A N 1
ATOM 708 C CA . VAL A 1 96 ? 12.232 8.773 -29.109 1.00 88.00 96 VAL A CA 1
ATOM 709 C C . VAL A 1 96 ? 13.440 9.701 -29.059 1.00 88.00 96 VAL A C 1
ATOM 711 O O . VAL A 1 96 ? 13.384 10.792 -28.498 1.00 88.00 96 VAL A O 1
ATOM 714 N N . CYS A 1 97 ? 14.559 9.245 -29.617 1.00 87.69 97 CYS A N 1
ATOM 715 C CA . CYS A 1 97 ? 15.813 9.987 -29.557 1.00 87.69 97 CYS A CA 1
ATOM 716 C C . CYS A 1 97 ? 15.796 11.220 -30.467 1.00 87.69 97 CYS A C 1
ATOM 718 O O . CYS A 1 97 ? 15.374 11.145 -31.625 1.00 87.69 97 CYS A O 1
ATOM 720 N N . HIS A 1 98 ? 16.300 12.341 -29.956 1.00 87.69 98 HIS A N 1
ATOM 721 C CA . HIS A 1 98 ? 16.456 13.574 -30.719 1.00 87.69 98 HIS A CA 1
ATOM 722 C C . HIS A 1 98 ? 17.580 13.436 -31.751 1.00 87.69 98 HIS A C 1
ATOM 724 O O . HIS A 1 98 ? 18.575 12.741 -31.537 1.00 87.69 98 HIS A O 1
ATOM 730 N N . ASN A 1 99 ? 17.435 14.122 -32.883 1.00 81.62 99 ASN A N 1
ATOM 731 C CA . ASN A 1 99 ? 18.540 14.299 -33.821 1.00 81.62 99 ASN A CA 1
ATOM 732 C C . ASN A 1 99 ? 19.364 15.513 -33.379 1.00 81.62 99 ASN A C 1
ATOM 734 O O . ASN A 1 99 ? 18.787 16.569 -33.142 1.00 81.62 99 ASN A O 1
ATOM 738 N N . ASN A 1 100 ? 20.690 15.379 -33.336 1.00 73.19 100 ASN A N 1
ATOM 739 C CA . ASN A 1 100 ? 21.602 16.510 -33.153 1.00 73.19 100 ASN A CA 1
ATOM 740 C C . ASN A 1 100 ? 22.393 16.780 -34.437 1.00 73.19 100 ASN A C 1
ATOM 742 O O . ASN A 1 100 ? 22.516 15.903 -35.294 1.00 73.19 100 ASN A O 1
ATOM 746 N N . ASP A 1 101 ? 23.010 17.961 -34.521 1.00 76.44 101 ASP A N 1
ATOM 747 C CA . ASP A 1 101 ? 23.861 18.380 -35.649 1.00 76.44 101 ASP A CA 1
ATOM 748 C C . ASP A 1 101 ? 25.038 17.425 -35.908 1.00 76.44 101 ASP A C 1
ATOM 750 O O . ASP A 1 101 ? 25.540 17.306 -37.023 1.00 76.44 101 ASP A O 1
ATOM 754 N N . PHE A 1 102 ? 25.452 16.683 -34.880 1.00 69.19 102 PHE A N 1
ATOM 755 C CA . PHE A 1 102 ? 26.520 15.688 -34.960 1.00 69.19 102 PHE A CA 1
ATOM 756 C C . PHE A 1 102 ? 26.040 14.324 -35.482 1.00 69.19 102 PHE A C 1
ATOM 758 O O . PHE A 1 102 ? 26.862 13.449 -35.742 1.00 69.19 102 PHE A O 1
ATOM 765 N N . GLY A 1 103 ? 24.734 14.123 -35.674 1.00 73.00 103 GLY A N 1
ATOM 766 C CA . GLY A 1 103 ? 24.114 12.927 -36.248 1.00 73.00 103 GLY A CA 1
ATOM 767 C C . GLY A 1 103 ? 23.092 12.254 -35.322 1.00 73.00 103 GLY A C 1
ATOM 768 O O . GLY A 1 103 ? 22.735 12.765 -34.262 1.00 73.00 103 GLY A O 1
ATOM 769 N N . LYS A 1 104 ? 22.587 11.091 -35.752 1.00 77.88 104 LYS A N 1
ATOM 770 C CA . LYS A 1 104 ? 21.461 10.406 -35.103 1.00 77.88 104 LYS A CA 1
ATOM 771 C C . LYS A 1 104 ? 21.921 9.450 -34.001 1.00 77.88 104 LYS A C 1
ATOM 773 O O . LYS A 1 104 ? 22.762 8.579 -34.243 1.00 77.88 104 LYS A O 1
ATOM 778 N N . VAL A 1 105 ? 21.340 9.609 -32.814 1.00 80.31 105 VAL A N 1
ATOM 779 C CA . VAL A 1 105 ? 21.484 8.694 -31.675 1.00 80.31 105 VAL A CA 1
ATOM 780 C C . VAL A 1 105 ? 20.388 7.624 -31.687 1.00 80.31 105 VAL A C 1
ATOM 782 O O . VAL A 1 105 ? 19.284 7.845 -32.180 1.00 80.31 105 VAL A O 1
ATOM 785 N N . TRP A 1 106 ? 20.712 6.439 -31.173 1.00 74.19 106 TRP A N 1
ATOM 786 C CA . TRP A 1 106 ? 19.876 5.240 -31.231 1.00 74.19 106 TRP A CA 1
ATOM 787 C C . TRP A 1 106 ? 19.961 4.432 -29.925 1.00 74.19 106 TRP A C 1
ATOM 789 O O . TRP A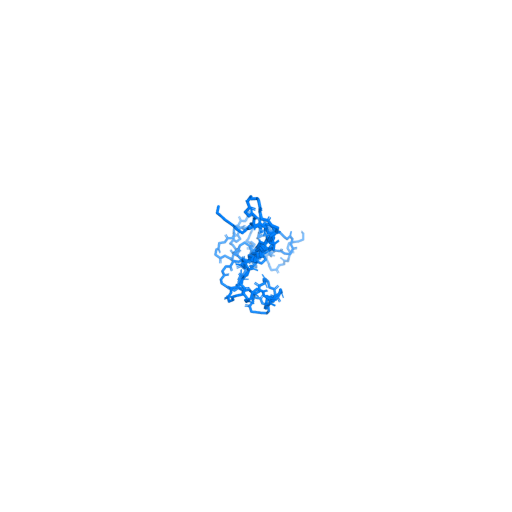 1 106 ? 20.832 4.652 -29.080 1.00 74.19 106 TRP A O 1
ATOM 799 N N . GLY A 1 107 ? 19.087 3.432 -29.791 1.00 76.81 107 GLY A N 1
ATOM 800 C CA . GLY A 1 107 ? 19.056 2.494 -28.663 1.00 76.81 107 GLY A CA 1
ATOM 801 C C . GLY A 1 107 ? 17.962 2.807 -27.640 1.00 76.81 107 GLY A C 1
ATOM 802 O O . GLY A 1 107 ? 17.393 3.892 -27.645 1.00 76.81 107 GLY A O 1
ATOM 803 N N . LYS A 1 108 ? 17.681 1.843 -26.749 1.00 77.75 108 LYS A N 1
ATOM 804 C CA . LYS A 1 108 ? 16.555 1.897 -25.793 1.00 77.75 108 LYS A CA 1
ATOM 805 C C . LYS A 1 108 ? 16.553 3.152 -24.907 1.00 77.75 108 LYS A C 1
ATOM 807 O O . LYS A 1 108 ? 15.485 3.625 -24.555 1.00 77.75 108 LYS A O 1
ATOM 812 N N . SER A 1 109 ? 17.729 3.684 -24.580 1.00 79.75 109 SER A N 1
ATOM 813 C CA . SER A 1 109 ? 17.916 4.897 -23.774 1.00 79.75 109 SER A CA 1
ATOM 814 C C . SER A 1 109 ? 18.689 5.999 -24.516 1.00 79.75 109 SER A C 1
ATOM 816 O O . SER A 1 109 ? 19.279 6.859 -23.879 1.00 79.75 109 SER A O 1
ATOM 818 N N . CYS A 1 110 ? 18.746 5.966 -25.855 1.00 85.00 110 CYS A N 1
ATOM 819 C CA . CYS A 1 110 ? 19.431 6.982 -26.676 1.00 85.00 110 CYS A CA 1
ATOM 820 C C . CYS A 1 110 ? 20.939 7.171 -26.401 1.00 85.00 110 CYS A C 1
ATOM 822 O O . CYS A 1 110 ? 21.499 8.235 -26.660 1.00 85.00 110 CYS A O 1
ATOM 824 N N . LEU A 1 111 ? 21.611 6.122 -25.914 1.00 79.31 111 LEU A N 1
ATOM 825 C CA . LEU A 1 111 ? 23.036 6.141 -25.553 1.00 79.31 111 LEU A CA 1
ATOM 826 C C . LEU A 1 111 ? 24.003 5.799 -26.699 1.00 79.31 111 LEU A C 1
ATOM 828 O O . LEU A 1 111 ? 25.215 5.863 -26.493 1.00 79.31 111 LEU A O 1
ATOM 832 N N . ARG A 1 112 ? 23.514 5.381 -27.877 1.00 77.06 112 ARG A N 1
ATOM 833 C CA . ARG A 1 112 ? 24.389 4.931 -28.973 1.00 77.06 112 ARG A CA 1
ATOM 834 C C . ARG A 1 112 ? 24.478 5.938 -30.107 1.00 77.06 112 ARG A C 1
ATOM 836 O O . ARG A 1 112 ? 23.454 6.361 -30.631 1.00 77.06 112 ARG A O 1
ATOM 843 N N . TYR A 1 113 ? 25.688 6.215 -30.577 1.00 73.94 113 TYR A N 1
ATOM 844 C CA . TYR A 1 113 ? 25.962 6.995 -31.783 1.00 73.94 113 TYR A CA 1
ATOM 845 C C . TYR A 1 113 ? 26.790 6.153 -32.756 1.00 73.94 113 TYR A C 1
ATOM 847 O O . TYR A 1 113 ? 27.787 5.558 -32.363 1.00 73.94 113 TYR A O 1
ATOM 855 N N . LYS A 1 114 ? 26.349 6.032 -34.018 1.00 69.94 114 LYS A N 1
ATOM 856 C CA . LYS A 1 114 ? 26.973 5.145 -35.031 1.00 69.94 114 LYS A CA 1
ATOM 857 C C . LYS A 1 114 ? 27.221 3.692 -34.561 1.00 69.94 114 LYS A C 1
ATOM 859 O O . LYS A 1 114 ? 28.063 2.999 -35.113 1.00 69.94 114 LYS A O 1
ATOM 864 N N . GLY A 1 115 ? 26.458 3.214 -33.576 1.00 68.50 115 GLY A N 1
ATOM 865 C CA . GLY A 1 115 ? 26.583 1.863 -33.016 1.00 68.50 115 GLY A CA 1
ATOM 866 C C . GLY A 1 115 ? 27.449 1.755 -31.756 1.00 68.50 115 GLY A C 1
ATOM 867 O O . GLY A 1 115 ? 27.361 0.733 -31.076 1.00 68.50 115 GLY A O 1
ATOM 868 N N . GLU A 1 116 ? 28.187 2.802 -31.389 1.00 70.44 116 GLU A N 1
ATOM 869 C CA . GLU A 1 116 ? 29.046 2.851 -30.199 1.00 70.44 116 GLU A CA 1
ATOM 870 C C . GLU A 1 116 ? 28.367 3.594 -29.045 1.00 70.44 116 GLU A C 1
ATOM 872 O O . GLU A 1 116 ? 27.526 4.467 -29.267 1.00 70.44 116 GLU A O 1
ATOM 877 N N . LEU A 1 117 ? 28.703 3.234 -27.803 1.00 65.12 117 LEU A N 1
ATOM 878 C CA . LEU A 1 117 ? 28.262 3.969 -26.615 1.00 65.12 117 LEU A CA 1
ATOM 879 C C . LEU A 1 117 ? 28.949 5.336 -26.588 1.00 65.12 117 LEU A C 1
ATOM 881 O O . LEU A 1 117 ? 30.172 5.406 -26.669 1.00 65.12 117 LEU A O 1
ATOM 885 N N . CYS A 1 118 ? 28.169 6.411 -26.463 1.00 60.47 118 CYS A N 1
ATOM 886 C CA . CYS A 1 118 ? 28.724 7.740 -26.234 1.00 60.47 118 CYS A CA 1
ATOM 887 C C . CYS A 1 118 ? 29.411 7.760 -24.859 1.00 60.47 118 CYS A C 1
ATOM 889 O O . CYS A 1 118 ? 28.724 7.668 -23.842 1.00 60.47 118 CYS A O 1
ATOM 891 N N . SER A 1 119 ? 30.743 7.843 -24.847 1.00 56.84 119 SER A N 1
ATOM 892 C CA . SER A 1 119 ? 31.569 8.110 -23.661 1.00 56.84 119 SER A CA 1
ATOM 893 C C . SER A 1 119 ? 31.624 9.597 -23.349 1.00 56.84 119 SER A C 1
ATOM 895 O O . SER A 1 119 ? 31.880 10.356 -24.314 1.00 56.84 119 SER A O 1
#